Protein AF-A0A2S6HZY8-F1 (afdb_monomer_lite)

Radius of gyration: 17.92 Å; chains: 1; bounding box: 44×42×50 Å

Structure (mmCIF, N/CA/C/O backbone):
data_AF-A0A2S6HZY8-F1
#
_entry.id   AF-A0A2S6HZY8-F1
#
loop_
_atom_site.group_PDB
_atom_site.id
_atom_site.type_symbol
_atom_site.label_atom_id
_atom_site.label_alt_id
_atom_site.label_comp_id
_atom_site.label_asym_id
_atom_site.label_entity_id
_atom_site.label_seq_id
_atom_site.pdbx_PDB_ins_code
_atom_site.Cartn_x
_atom_site.Cartn_y
_atom_site.Cartn_z
_atom_site.occupancy
_atom_site.B_iso_or_equiv
_atom_site.auth_seq_id
_atom_site.auth_comp_id
_atom_site.auth_asym_id
_atom_site.auth_atom_id
_atom_site.pdbx_PDB_model_num
ATOM 1 N N . MET A 1 1 ? 9.139 -12.933 -11.886 1.00 54.78 1 MET A N 1
ATOM 2 C CA . MET A 1 1 ? 9.241 -11.495 -12.191 1.00 54.78 1 MET A CA 1
ATOM 3 C C . MET A 1 1 ? 9.868 -10.884 -10.966 1.00 54.78 1 MET A C 1
ATOM 5 O O . MET A 1 1 ? 9.209 -10.846 -9.936 1.00 54.78 1 MET A O 1
ATOM 9 N N . ASP A 1 2 ? 11.147 -10.552 -11.047 1.00 66.44 2 ASP A N 1
ATOM 10 C CA . ASP A 1 2 ? 11.894 -10.037 -9.907 1.00 66.44 2 ASP A CA 1
ATOM 11 C C . ASP A 1 2 ? 11.702 -8.525 -9.829 1.00 66.44 2 ASP A C 1
ATOM 13 O O . ASP A 1 2 ? 11.875 -7.813 -10.821 1.00 66.44 2 ASP A O 1
ATOM 17 N N . ILE A 1 3 ? 11.276 -8.049 -8.661 1.00 70.75 3 ILE A N 1
ATOM 18 C CA . ILE A 1 3 ? 11.280 -6.621 -8.348 1.00 70.75 3 ILE A CA 1
ATOM 19 C C . ILE A 1 3 ? 12.742 -6.180 -8.358 1.00 70.75 3 ILE A C 1
ATOM 21 O O . ILE A 1 3 ? 13.597 -6.872 -7.801 1.00 70.75 3 ILE A O 1
ATOM 25 N N . ASP A 1 4 ? 13.043 -5.053 -9.004 1.00 81.69 4 ASP A N 1
ATOM 26 C CA . ASP A 1 4 ? 14.415 -4.563 -9.020 1.00 81.69 4 ASP A CA 1
ATOM 27 C C . ASP A 1 4 ? 14.916 -4.308 -7.576 1.00 81.69 4 ASP A C 1
ATOM 29 O O . ASP A 1 4 ? 14.124 -3.961 -6.691 1.00 81.69 4 ASP A O 1
ATOM 33 N N . PRO A 1 5 ? 16.221 -4.471 -7.298 1.00 82.44 5 PRO A N 1
ATOM 34 C CA . PRO A 1 5 ? 16.740 -4.394 -5.931 1.00 82.44 5 PRO A CA 1
ATOM 35 C C . PRO A 1 5 ? 16.482 -3.056 -5.225 1.00 82.44 5 PRO A C 1
ATOM 37 O O . PRO A 1 5 ? 16.392 -3.013 -3.996 1.00 82.44 5 PRO A O 1
ATOM 40 N N . ASN A 1 6 ? 16.360 -1.961 -5.981 1.00 84.00 6 ASN A N 1
ATOM 41 C CA . ASN A 1 6 ? 16.119 -0.633 -5.428 1.00 84.00 6 ASN A CA 1
ATOM 42 C C . ASN A 1 6 ? 14.657 -0.491 -4.979 1.00 84.00 6 ASN A C 1
ATOM 44 O O . ASN A 1 6 ? 14.385 -0.093 -3.847 1.00 84.00 6 ASN A O 1
ATOM 48 N N . SER A 1 7 ? 13.717 -0.920 -5.820 1.00 81.69 7 SER A N 1
ATOM 49 C CA . SER A 1 7 ? 12.289 -0.992 -5.506 1.00 81.69 7 SER A CA 1
ATOM 50 C C . SER A 1 7 ? 12.006 -1.934 -4.339 1.00 81.69 7 SER A C 1
ATOM 52 O O . SER A 1 7 ? 11.192 -1.610 -3.474 1.00 81.69 7 SER A O 1
ATOM 54 N N . LEU A 1 8 ? 12.714 -3.066 -4.267 1.00 85.25 8 LEU A N 1
ATOM 55 C CA . LEU A 1 8 ? 12.620 -3.988 -3.137 1.00 85.25 8 LEU A CA 1
ATOM 56 C C . LEU A 1 8 ? 13.118 -3.333 -1.841 1.00 85.25 8 LEU A C 1
ATOM 58 O O . LEU A 1 8 ? 12.446 -3.417 -0.817 1.00 85.25 8 LEU A O 1
ATOM 62 N N . SER A 1 9 ? 14.254 -2.632 -1.888 1.00 87.69 9 SER A N 1
ATOM 63 C CA . SER A 1 9 ? 14.808 -1.928 -0.723 1.00 87.69 9 SER A CA 1
ATOM 64 C C . SER A 1 9 ? 13.889 -0.799 -0.243 1.00 87.69 9 SER A C 1
ATOM 66 O O . SER A 1 9 ? 13.652 -0.660 0.957 1.00 87.69 9 SER A O 1
ATOM 68 N N . HIS A 1 10 ? 13.321 -0.023 -1.174 1.00 86.81 10 HIS A N 1
ATOM 69 C CA . HIS A 1 10 ? 12.331 1.016 -0.870 1.00 86.81 10 HIS A CA 1
ATOM 70 C C . HIS A 1 10 ? 11.081 0.424 -0.220 1.00 86.81 10 HIS A C 1
ATOM 72 O O . HIS A 1 10 ? 10.579 0.976 0.763 1.00 86.81 10 HIS A O 1
ATOM 78 N N . TYR A 1 11 ? 10.595 -0.702 -0.752 1.00 88.25 11 TYR A N 1
ATOM 79 C CA . TYR A 1 11 ? 9.465 -1.424 -0.187 1.00 88.25 11 TYR A CA 1
ATOM 80 C C . TYR A 1 11 ? 9.754 -1.909 1.235 1.00 88.25 11 TYR A C 1
ATOM 82 O O . TYR A 1 11 ? 8.995 -1.576 2.142 1.00 88.25 11 TYR A O 1
ATOM 90 N N . GLU A 1 12 ? 10.851 -2.638 1.448 1.00 90.25 12 GLU A N 1
ATOM 91 C CA . GLU A 1 12 ? 11.204 -3.205 2.754 1.00 90.25 12 GLU A CA 1
ATOM 92 C C . GLU A 1 12 ? 11.386 -2.117 3.818 1.00 90.25 12 GLU A C 1
ATOM 94 O O . GLU A 1 12 ? 10.855 -2.235 4.924 1.00 90.25 12 GLU A O 1
ATOM 99 N N . PHE A 1 13 ? 12.057 -1.014 3.475 1.00 91.31 13 PHE A N 1
ATOM 100 C CA . PHE A 1 13 ? 12.247 0.111 4.389 1.00 91.31 13 PHE A CA 1
ATOM 101 C C . PHE A 1 13 ? 10.910 0.704 4.861 1.00 91.31 13 PHE A C 1
ATOM 103 O O . PHE A 1 13 ? 10.655 0.815 6.064 1.00 91.31 13 PHE A O 1
ATOM 110 N N . HIS A 1 14 ? 10.017 1.045 3.926 1.00 90.38 14 HIS A N 1
ATOM 111 C CA . HIS A 1 14 ? 8.722 1.631 4.276 1.00 90.38 14 HIS A CA 1
ATOM 112 C C . HIS A 1 14 ? 7.790 0.620 4.939 1.00 90.38 14 HIS A C 1
ATOM 114 O O . HIS A 1 14 ? 7.047 0.979 5.852 1.00 90.38 14 HIS A O 1
ATOM 120 N N . ARG A 1 15 ? 7.853 -0.651 4.533 1.00 90.81 15 ARG A N 1
ATOM 121 C CA . ARG A 1 15 ? 7.118 -1.738 5.174 1.00 90.81 15 ARG A CA 1
ATOM 122 C C . ARG A 1 15 ? 7.480 -1.847 6.648 1.00 90.81 15 ARG A C 1
ATOM 124 O O . ARG A 1 15 ? 6.577 -1.946 7.471 1.00 90.81 15 ARG A O 1
ATOM 131 N N . GLN A 1 16 ? 8.764 -1.796 6.997 1.00 91.12 16 GLN A N 1
ATOM 132 C CA . GLN A 1 16 ? 9.195 -1.861 8.396 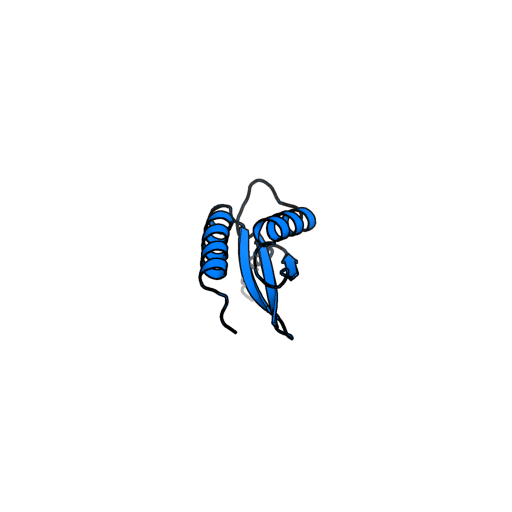1.00 91.12 16 GLN A CA 1
AT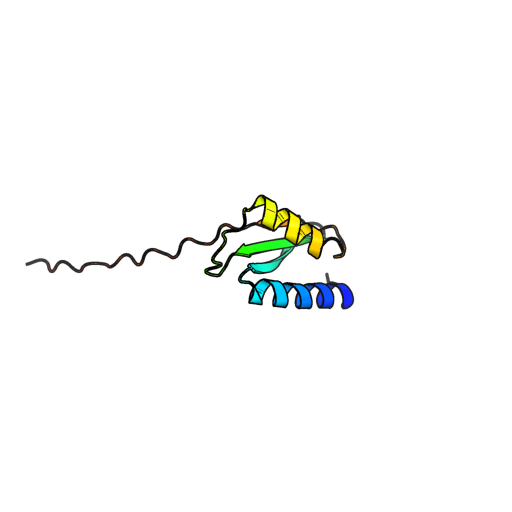OM 133 C C . GLN 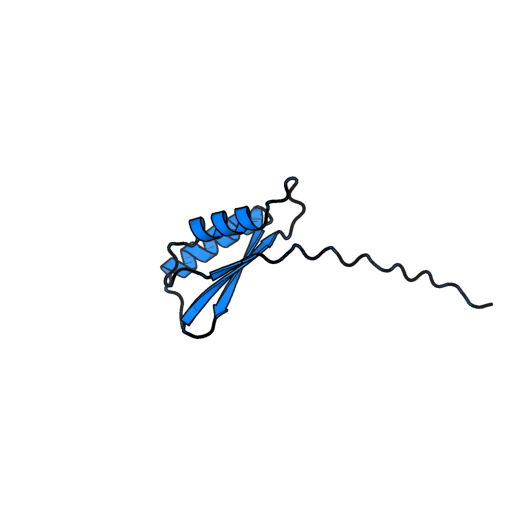A 1 16 ? 8.725 -0.648 9.211 1.00 91.12 16 GLN A C 1
ATOM 135 O O . GLN A 1 16 ? 8.231 -0.822 10.325 1.00 91.12 16 GLN A O 1
ATOM 140 N N . LEU A 1 17 ? 8.803 0.564 8.650 1.00 90.44 17 LEU A N 1
ATOM 141 C CA . LEU A 1 17 ? 8.308 1.784 9.305 1.00 90.44 17 LEU A CA 1
ATOM 142 C C . LEU A 1 17 ? 6.794 1.746 9.563 1.00 90.44 17 LEU A C 1
ATOM 144 O O . LEU A 1 17 ? 6.326 2.090 10.653 1.00 90.44 17 LEU A O 1
ATOM 148 N N . LEU A 1 18 ? 6.021 1.308 8.568 1.00 89.19 18 LEU A N 1
ATOM 149 C CA . LEU A 1 18 ? 4.572 1.166 8.686 1.00 89.19 18 LEU A CA 1
ATOM 150 C C . LEU A 1 18 ? 4.207 0.052 9.672 1.00 89.19 18 LEU A C 1
ATOM 152 O O . LEU A 1 18 ? 3.325 0.249 10.510 1.00 89.19 18 LEU A O 1
ATOM 156 N N . LEU A 1 19 ? 4.938 -1.066 9.646 1.00 88.81 19 LEU A N 1
ATOM 157 C CA . LEU A 1 19 ? 4.725 -2.188 10.555 1.00 88.81 19 LEU A CA 1
ATOM 158 C C . LEU A 1 19 ? 4.964 -1.785 12.013 1.00 88.81 19 LEU A C 1
ATOM 160 O O . LEU A 1 19 ? 4.142 -2.101 12.873 1.00 88.81 19 LEU A O 1
ATOM 164 N N . ALA A 1 20 ? 6.032 -1.027 12.284 1.00 86.62 20 ALA A N 1
ATOM 165 C CA . ALA A 1 20 ? 6.302 -0.450 13.603 1.00 86.62 20 ALA A CA 1
ATOM 166 C C . ALA A 1 20 ? 5.184 0.501 14.069 1.00 86.62 20 ALA A C 1
ATOM 168 O O . ALA A 1 20 ? 4.932 0.628 15.265 1.00 86.62 20 ALA A O 1
ATOM 169 N N . SER A 1 21 ? 4.474 1.114 13.121 1.00 84.75 21 SER A N 1
ATOM 170 C CA . SER A 1 21 ? 3.312 1.973 13.367 1.00 84.75 21 SER A CA 1
ATOM 171 C C . SER A 1 21 ? 1.985 1.197 13.421 1.00 84.75 21 SER A C 1
ATOM 173 O O . SER A 1 21 ? 0.925 1.804 13.514 1.00 84.75 21 SER A O 1
ATOM 175 N N . GLY A 1 22 ? 1.996 -0.140 13.350 1.00 86.38 22 GLY A N 1
ATOM 176 C CA . GLY A 1 22 ? 0.787 -0.972 13.405 1.00 86.38 22 GLY A CA 1
ATOM 177 C C . GLY A 1 22 ? 0.026 -1.107 12.080 1.00 86.38 22 GLY A C 1
ATOM 178 O O . GLY A 1 22 ? -1.127 -1.552 12.087 1.00 86.38 22 GLY A O 1
ATOM 179 N N . ILE A 1 23 ? 0.655 -0.750 10.958 1.00 88.44 23 ILE A N 1
ATOM 180 C CA . ILE A 1 23 ? 0.128 -0.897 9.599 1.00 88.44 23 ILE A CA 1
ATOM 181 C C . ILE A 1 23 ? 0.966 -1.949 8.867 1.00 88.44 23 ILE A C 1
ATOM 183 O O . ILE A 1 23 ? 2.131 -1.737 8.550 1.00 88.44 23 ILE A O 1
ATOM 187 N N . GLN A 1 24 ? 0.368 -3.093 8.574 1.00 90.06 24 GLN A N 1
ATOM 188 C CA . GLN A 1 24 ? 0.969 -4.121 7.741 1.00 90.06 24 GLN A CA 1
ATOM 189 C C . GLN A 1 24 ? 0.759 -3.782 6.267 1.00 90.06 24 GLN A C 1
ATOM 191 O O . GLN A 1 24 ? -0.348 -3.431 5.856 1.00 90.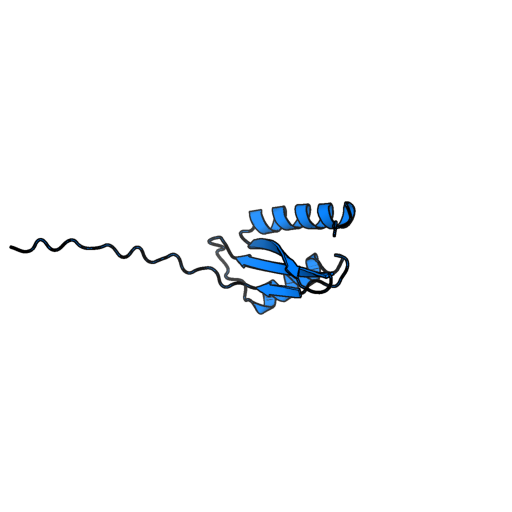06 24 GLN A O 1
ATOM 196 N N . VAL A 1 25 ? 1.824 -3.912 5.480 1.00 89.75 25 VAL A N 1
ATOM 197 C CA . VAL A 1 25 ? 1.777 -3.823 4.022 1.00 89.75 25 VAL A CA 1
ATOM 198 C C . VAL A 1 25 ? 2.431 -5.067 3.445 1.00 89.75 25 VAL A C 1
ATOM 200 O O . VAL A 1 25 ? 3.559 -5.396 3.819 1.00 89.75 25 VAL A O 1
ATOM 203 N N . ASP A 1 26 ? 1.730 -5.735 2.538 1.00 88.56 26 ASP A N 1
ATOM 204 C CA . ASP A 1 26 ? 2.229 -6.903 1.824 1.00 88.56 26 ASP A CA 1
ATOM 205 C C . ASP A 1 26 ? 2.082 -6.701 0.315 1.00 88.56 26 ASP A C 1
ATOM 207 O O . ASP A 1 26 ? 1.062 -6.205 -0.166 1.00 88.56 26 ASP A O 1
ATOM 211 N N . ILE A 1 27 ? 3.106 -7.093 -0.440 1.00 85.62 27 ILE A N 1
ATOM 212 C CA . ILE A 1 27 ? 3.025 -7.165 -1.899 1.00 85.62 27 ILE A CA 1
ATOM 213 C C . ILE A 1 27 ? 2.225 -8.403 -2.301 1.00 85.62 27 ILE A C 1
ATOM 215 O O . ILE A 1 27 ? 2.547 -9.525 -1.912 1.00 85.62 27 ILE A O 1
ATOM 219 N N . GLU A 1 28 ? 1.225 -8.196 -3.151 1.00 80.06 28 GLU A N 1
ATOM 220 C CA . GLU A 1 28 ? 0.490 -9.249 -3.842 1.00 8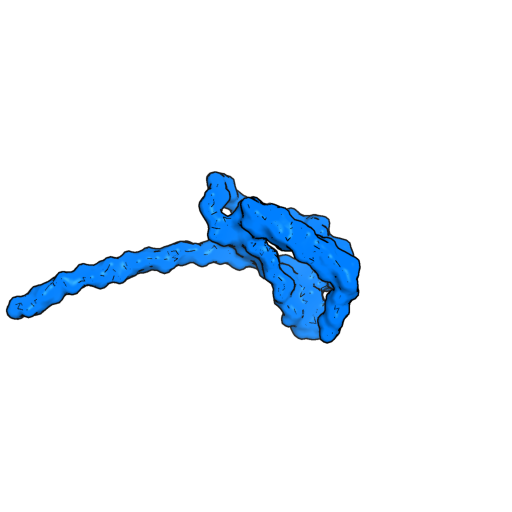0.06 28 GLU A CA 1
ATOM 221 C C . GLU A 1 28 ? 0.781 -9.152 -5.342 1.00 80.06 28 GLU A C 1
ATOM 223 O O . GLU A 1 28 ? 0.492 -8.146 -5.984 1.00 80.06 28 GLU A O 1
ATOM 228 N N . TYR A 1 29 ? 1.355 -10.197 -5.934 1.00 71.69 29 TYR A N 1
ATOM 229 C CA . TYR A 1 29 ? 1.565 -10.231 -7.381 1.00 71.69 29 TYR A CA 1
ATOM 230 C C . TYR A 1 29 ? 0.234 -10.503 -8.085 1.00 71.69 29 TYR A C 1
ATOM 232 O O . TYR A 1 29 ? -0.354 -11.573 -7.920 1.00 71.69 29 TYR A O 1
ATOM 240 N N . GLN A 1 30 ? -0.247 -9.538 -8.869 1.00 65.12 30 GLN A N 1
ATOM 241 C CA . GLN A 1 30 ? -1.475 -9.681 -9.645 1.00 65.12 30 GLN A CA 1
ATOM 242 C C . GLN A 1 30 ? -1.195 -10.214 -11.054 1.00 65.12 30 GLN A C 1
ATOM 244 O O . GLN A 1 30 ? -0.083 -10.141 -11.589 1.00 65.12 30 GLN A O 1
ATOM 249 N N . VAL A 1 31 ? -2.251 -10.742 -11.677 1.00 60.00 31 VAL A N 1
ATOM 250 C CA . VAL A 1 31 ? -2.236 -11.181 -13.077 1.00 60.00 31 VAL A CA 1
ATOM 251 C C . VAL A 1 31 ? -1.827 -10.006 -13.980 1.00 60.00 31 VAL A C 1
ATOM 253 O O . VAL A 1 31 ? -2.169 -8.857 -13.705 1.00 60.00 31 VAL A O 1
ATOM 256 N N . ALA A 1 32 ? -1.100 -10.295 -15.064 1.00 60.81 32 ALA A N 1
ATOM 257 C CA . ALA A 1 32 ? -0.591 -9.308 -16.025 1.00 60.81 32 ALA A CA 1
ATOM 258 C C . ALA A 1 32 ? 0.478 -8.337 -15.479 1.00 60.81 32 ALA A C 1
ATOM 260 O O . ALA A 1 32 ? 0.510 -7.172 -15.871 1.00 60.81 32 ALA A O 1
ATOM 261 N N . TYR A 1 33 ? 1.386 -8.833 -14.628 1.00 58.00 33 TYR A N 1
ATOM 262 C CA . TYR A 1 33 ? 2.600 -8.111 -14.215 1.00 58.00 33 TYR A CA 1
ATOM 263 C C . TYR A 1 33 ? 2.353 -6.842 -13.387 1.00 58.00 33 TYR A C 1
ATOM 265 O O . TYR A 1 33 ? 3.181 -5.932 -13.359 1.00 58.00 33 TYR A O 1
ATOM 273 N N . ARG A 1 34 ? 1.211 -6.771 -12.700 1.00 67.81 34 ARG A N 1
ATOM 274 C CA . ARG A 1 34 ? 0.892 -5.661 -11.800 1.00 67.81 34 ARG A CA 1
ATOM 275 C C . ARG A 1 34 ? 1.283 -6.016 -10.374 1.00 67.81 34 ARG A C 1
ATOM 277 O O . ARG A 1 34 ? 1.019 -7.122 -9.902 1.00 67.81 34 ARG A O 1
ATOM 284 N N . ILE A 1 35 ? 1.891 -5.059 -9.687 1.00 75.56 35 ILE A N 1
ATOM 285 C CA . ILE A 1 35 ? 2.144 -5.152 -8.252 1.00 75.56 35 ILE A CA 1
ATOM 286 C C . ILE A 1 35 ? 0.873 -4.675 -7.545 1.00 75.56 35 ILE A C 1
ATOM 288 O O . ILE A 1 35 ? 0.417 -3.554 -7.749 1.00 75.56 35 ILE A O 1
ATOM 292 N N . GLY A 1 36 ? 0.260 -5.539 -6.750 1.00 83.38 36 GLY A N 1
ATOM 293 C CA . GLY A 1 36 ? -0.769 -5.178 -5.786 1.00 83.38 36 GLY A CA 1
ATOM 294 C C . GLY A 1 36 ? -0.130 -4.907 -4.429 1.00 83.38 36 GLY A C 1
ATOM 295 O O . GLY A 1 36 ? 0.870 -5.526 -4.068 1.00 83.38 36 GLY A O 1
ATOM 296 N N . LEU A 1 37 ? -0.707 -3.982 -3.671 1.00 87.00 37 LEU A N 1
ATOM 297 C CA . LEU A 1 37 ? -0.345 -3.748 -2.281 1.00 87.00 37 LEU A CA 1
ATOM 298 C C . LEU A 1 37 ? -1.556 -4.000 -1.411 1.00 87.00 37 LEU A C 1
ATOM 300 O O . LEU A 1 37 ? -2.589 -3.348 -1.551 1.00 87.00 37 LEU A O 1
ATOM 304 N N . ARG A 1 38 ? -1.403 -4.916 -0.472 1.00 88.81 38 ARG A N 1
ATOM 305 C CA . ARG A 1 38 ? -2.385 -5.187 0.556 1.00 88.81 38 ARG A CA 1
ATOM 306 C C . ARG A 1 38 ? -2.001 -4.423 1.807 1.00 88.81 38 ARG A C 1
ATOM 308 O O . ARG A 1 38 ? -0.921 -4.630 2.346 1.00 88.81 38 ARG A O 1
ATOM 315 N N . VAL A 1 39 ? -2.884 -3.549 2.273 1.00 88.88 39 VAL A N 1
ATOM 316 C CA . VAL A 1 39 ? -2.650 -2.700 3.447 1.00 88.88 39 VAL A CA 1
ATOM 317 C C . VAL A 1 39 ? -3.649 -3.070 4.528 1.00 88.88 39 VAL A C 1
ATOM 319 O O . VAL A 1 39 ? -4.851 -3.121 4.280 1.00 88.88 39 VAL A O 1
ATOM 322 N N . GLN A 1 40 ? -3.171 -3.329 5.739 1.00 88.19 40 GLN A N 1
ATOM 323 C CA . GLN A 1 40 ? -4.021 -3.693 6.863 1.00 88.19 40 GLN A CA 1
ATOM 324 C C . GLN A 1 40 ? -3.541 -3.034 8.148 1.00 88.19 40 GLN A C 1
ATOM 326 O O . GLN A 1 40 ? -2.370 -3.087 8.500 1.00 88.19 40 GLN A O 1
ATOM 331 N N . GLN A 1 41 ? -4.471 -2.478 8.913 1.00 86.94 41 GLN A N 1
ATOM 332 C CA . GLN A 1 41 ? -4.191 -2.046 10.275 1.00 86.94 41 GLN A CA 1
ATOM 333 C C . GLN A 1 41 ? -4.229 -3.267 11.211 1.00 86.94 41 GLN A C 1
ATOM 335 O O . GLN A 1 41 ? -5.284 -3.877 11.386 1.00 86.94 41 GLN A O 1
ATOM 340 N N . ILE A 1 42 ? -3.090 -3.655 11.793 1.00 82.56 42 ILE A N 1
ATOM 341 C CA . ILE A 1 42 ? -2.937 -4.908 12.567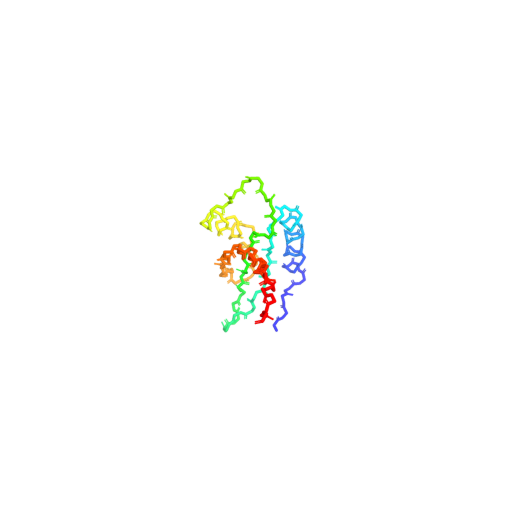 1.00 82.56 42 ILE A CA 1
ATOM 342 C C . ILE A 1 42 ? -2.730 -4.702 14.075 1.00 82.56 42 ILE A C 1
ATOM 344 O O . ILE A 1 42 ? -2.698 -5.669 14.832 1.00 82.56 42 ILE A O 1
ATOM 348 N N . GLY A 1 43 ? -2.657 -3.453 14.537 1.00 69.94 43 GLY A N 1
ATOM 349 C CA . GLY A 1 43 ? -2.466 -3.104 15.948 1.00 69.94 43 GLY A CA 1
ATOM 350 C C . GLY A 1 43 ? -3.639 -2.360 16.590 1.00 69.94 43 GLY A C 1
ATOM 351 O O . GLY A 1 43 ? -4.615 -1.981 15.938 1.00 69.94 43 GLY A O 1
ATOM 352 N N . HIS A 1 44 ? -3.508 -2.106 17.893 1.00 64.06 44 HIS A N 1
ATOM 353 C CA . HIS A 1 44 ? -4.295 -1.098 18.605 1.00 64.06 44 HIS A CA 1
ATOM 354 C C . HIS A 1 44 ? -3.623 0.269 18.428 1.00 64.06 44 HIS A C 1
ATOM 356 O O . HIS A 1 44 ? -3.014 0.790 19.354 1.00 64.06 44 HIS A O 1
ATOM 362 N N . LEU A 1 45 ? -3.691 0.837 17.224 1.00 68.00 45 LEU A N 1
ATOM 363 C CA . LEU A 1 45 ? -3.462 2.277 17.096 1.00 68.00 45 LEU A CA 1
ATOM 364 C C . LEU A 1 45 ? -4.587 2.993 17.850 1.00 68.00 45 LEU A C 1
ATOM 366 O O . LEU A 1 45 ? -5.757 2.629 17.702 1.00 68.00 45 LEU A O 1
ATOM 370 N N . GLU A 1 46 ? -4.234 4.005 18.642 1.00 65.81 46 GLU A N 1
ATOM 371 C CA . GLU A 1 46 ? -5.210 4.851 19.344 1.00 65.81 46 GLU A CA 1
ATOM 372 C C . GLU A 1 46 ? -6.175 5.527 18.361 1.00 65.81 46 GLU A C 1
ATOM 374 O O . GLU A 1 46 ? -7.351 5.724 18.663 1.00 65.81 46 GLU A O 1
ATOM 379 N N . VAL A 1 47 ? -5.691 5.800 17.146 1.00 73.69 47 VAL A N 1
ATOM 380 C CA . VAL A 1 47 ? -6.462 6.370 16.044 1.00 73.69 47 VAL A CA 1
ATOM 381 C C . VAL A 1 47 ? -6.727 5.296 14.990 1.00 73.69 47 VAL A C 1
ATOM 383 O O . VAL A 1 47 ? -5.811 4.680 14.439 1.00 73.69 47 VAL A O 1
ATOM 386 N N . ARG A 1 48 ? -8.005 5.067 14.682 1.00 76.75 48 ARG A N 1
ATOM 387 C CA . ARG A 1 48 ? -8.395 4.286 13.503 1.00 76.75 48 ARG A CA 1
ATOM 388 C C . ARG A 1 48 ? -8.232 5.164 12.276 1.00 76.75 48 ARG A C 1
ATOM 390 O O . ARG A 1 48 ? -8.891 6.194 12.183 1.00 76.75 48 ARG A O 1
ATOM 397 N N . ILE A 1 49 ? -7.372 4.746 11.357 1.00 82.44 49 ILE A N 1
ATOM 398 C CA . ILE A 1 49 ? -7.206 5.436 10.082 1.00 82.44 49 ILE A CA 1
ATOM 399 C C . ILE A 1 49 ? -8.298 4.917 9.147 1.00 82.44 49 ILE A C 1
ATOM 401 O O . ILE A 1 49 ? -8.543 3.708 9.074 1.00 82.44 49 ILE A O 1
ATOM 405 N N . GLY A 1 50 ? -8.996 5.828 8.471 1.00 83.94 50 GLY A N 1
ATOM 406 C CA . GLY A 1 50 ? -10.021 5.455 7.502 1.00 83.94 50 GLY A CA 1
ATOM 407 C C . GLY A 1 50 ? -9.425 4.659 6.331 1.00 83.94 50 GLY A C 1
ATOM 408 O O . GLY A 1 50 ? -8.254 4.843 5.994 1.00 83.94 50 GLY A O 1
ATOM 409 N N . PRO A 1 51 ? -10.203 3.779 5.677 1.00 85.62 51 PRO A N 1
ATOM 410 C CA . PRO A 1 51 ? -9.706 2.999 4.544 1.00 85.62 51 PRO A CA 1
ATOM 411 C C . PRO A 1 51 ? -9.277 3.877 3.358 1.00 85.62 51 PRO A C 1
ATOM 413 O O . PRO A 1 51 ? -8.287 3.563 2.702 1.00 85.62 51 PRO A O 1
ATOM 416 N N . GLU A 1 52 ? -9.964 4.993 3.106 1.00 87.38 52 GLU A N 1
ATOM 417 C CA . GLU A 1 52 ? -9.579 5.958 2.065 1.00 87.38 52 GLU A CA 1
ATOM 418 C C . GLU A 1 52 ? -8.218 6.588 2.374 1.00 87.38 52 GLU A C 1
ATOM 420 O O . GLU A 1 52 ? -7.301 6.527 1.559 1.00 87.38 52 GLU A O 1
ATOM 425 N N . GLU A 1 53 ? -8.036 7.070 3.601 1.00 88.06 53 GLU A N 1
ATOM 426 C CA . GLU A 1 53 ? -6.782 7.676 4.044 1.00 88.06 53 GLU A CA 1
ATOM 427 C C . GLU A 1 53 ? -5.610 6.675 4.031 1.00 88.06 53 GLU A C 1
ATOM 429 O O . GLU A 1 53 ? -4.502 7.016 3.615 1.00 88.06 53 GLU A O 1
ATOM 434 N N . LEU A 1 54 ? -5.834 5.415 4.429 1.00 87.25 54 LEU A N 1
ATOM 435 C CA . LEU A 1 54 ? -4.828 4.352 4.294 1.00 87.25 54 LEU A CA 1
ATOM 436 C C . LEU A 1 54 ? -4.449 4.113 2.830 1.00 87.25 54 LEU A C 1
ATOM 438 O O . LEU A 1 54 ? -3.269 3.919 2.528 1.00 87.25 54 LEU A O 1
ATOM 442 N N . THR A 1 55 ? -5.433 4.144 1.931 1.00 89.56 55 THR A N 1
ATOM 443 C CA . THR A 1 55 ? -5.217 3.966 0.492 1.00 89.56 55 THR A CA 1
ATOM 444 C C . THR A 1 55 ? -4.374 5.103 -0.072 1.00 89.56 55 THR A C 1
ATOM 446 O O . THR A 1 55 ? -3.382 4.847 -0.754 1.00 89.56 55 THR A O 1
ATOM 449 N N . GLU A 1 56 ? -4.714 6.353 0.246 1.00 88.88 56 GLU A N 1
ATOM 450 C CA . GLU A 1 56 ? -3.976 7.537 -0.202 1.00 88.88 56 GLU A CA 1
ATOM 451 C C . GLU A 1 56 ? -2.535 7.534 0.308 1.00 88.88 56 GLU A C 1
ATOM 453 O O . GLU A 1 56 ? -1.598 7.702 -0.476 1.00 88.88 56 GLU A O 1
ATOM 458 N N . ARG A 1 57 ? -2.337 7.272 1.607 1.00 88.06 57 ARG A N 1
ATOM 459 C CA . ARG A 1 57 ? -1.004 7.207 2.224 1.00 88.06 57 ARG A CA 1
ATOM 460 C C . ARG A 1 57 ? -0.149 6.115 1.588 1.00 88.06 57 ARG A C 1
ATOM 462 O O . ARG A 1 57 ? 0.990 6.379 1.207 1.00 88.06 57 ARG A O 1
ATOM 469 N N . ALA A 1 58 ? -0.686 4.904 1.438 1.00 87.31 58 ALA A N 1
ATOM 470 C CA . ALA A 1 58 ? 0.040 3.804 0.810 1.00 87.31 58 ALA A CA 1
ATOM 471 C C . ALA A 1 58 ? 0.354 4.105 -0.662 1.00 87.31 58 ALA A C 1
ATOM 473 O O . ALA A 1 58 ? 1.486 3.911 -1.101 1.00 87.31 58 ALA A O 1
ATOM 474 N N . THR A 1 59 ? -0.600 4.665 -1.406 1.00 87.75 59 THR A N 1
ATOM 475 C CA . THR A 1 59 ? -0.377 5.083 -2.796 1.00 87.75 59 THR A CA 1
ATOM 476 C C . THR A 1 59 ? 0.744 6.118 -2.875 1.00 87.75 59 THR A C 1
ATOM 478 O O . THR A 1 59 ? 1.646 5.978 -3.692 1.00 87.75 59 THR A O 1
ATOM 481 N N . ALA A 1 60 ? 0.756 7.122 -1.994 1.00 87.69 60 ALA A N 1
ATOM 482 C CA . ALA A 1 60 ? 1.792 8.152 -1.972 1.00 87.69 60 ALA A CA 1
ATOM 483 C C . ALA A 1 60 ? 3.189 7.593 -1.649 1.00 87.69 60 ALA A C 1
ATOM 485 O O . ALA A 1 60 ? 4.166 7.991 -2.285 1.00 87.69 60 ALA A O 1
ATOM 486 N N . ILE A 1 61 ? 3.284 6.661 -0.697 1.00 87.31 61 ILE A N 1
ATOM 487 C CA . ILE A 1 61 ? 4.546 6.028 -0.277 1.00 87.31 61 ILE A CA 1
ATOM 488 C C . ILE A 1 61 ? 5.113 5.128 -1.381 1.00 87.31 61 ILE A C 1
ATOM 490 O O . ILE A 1 61 ? 6.320 5.132 -1.646 1.00 87.31 61 ILE A O 1
ATOM 494 N N . PHE A 1 62 ? 4.243 4.367 -2.043 1.00 85.50 62 PHE A N 1
ATOM 495 C CA . PHE A 1 62 ? 4.639 3.330 -2.991 1.00 85.50 62 PHE A CA 1
ATOM 496 C C . PHE A 1 62 ? 4.448 3.716 -4.464 1.00 85.50 62 PHE A C 1
ATOM 498 O O . PHE A 1 62 ? 4.688 2.889 -5.339 1.00 85.50 62 PHE A O 1
ATOM 505 N N . ARG A 1 63 ? 4.103 4.975 -4.774 1.00 82.00 63 ARG A N 1
ATOM 506 C CA . ARG A 1 63 ? 3.970 5.478 -6.160 1.00 82.00 63 ARG A CA 1
ATOM 507 C C . ARG A 1 63 ? 5.224 5.304 -7.018 1.00 82.00 63 ARG A C 1
ATOM 509 O O . ARG A 1 63 ? 5.137 5.347 -8.237 1.00 82.00 63 ARG A O 1
ATOM 516 N N . PHE A 1 64 ? 6.383 5.176 -6.376 1.00 76.81 64 PHE A N 1
ATOM 517 C CA . PHE A 1 64 ? 7.673 5.011 -7.040 1.00 76.81 64 PHE A CA 1
ATOM 518 C C . PHE A 1 64 ? 7.993 3.556 -7.376 1.00 76.81 64 PHE A C 1
ATOM 520 O O . PHE A 1 64 ? 8.963 3.310 -8.088 1.00 76.81 64 PHE A O 1
ATOM 527 N N . LEU A 1 65 ? 7.193 2.602 -6.887 1.00 77.00 65 LEU A N 1
ATOM 528 C CA . LEU A 1 65 ? 7.321 1.227 -7.333 1.00 77.00 65 LEU A CA 1
ATOM 529 C C . LEU A 1 65 ? 6.977 1.158 -8.826 1.00 77.00 65 LEU A C 1
ATOM 531 O O . LEU A 1 65 ? 6.008 1.790 -9.272 1.00 77.00 65 LEU A O 1
ATOM 535 N N . PRO A 1 66 ? 7.739 0.383 -9.610 1.00 66.38 66 PRO A N 1
ATOM 536 C CA . PRO A 1 66 ? 7.403 0.149 -10.998 1.00 66.38 66 PRO A CA 1
ATOM 537 C C . PRO A 1 66 ? 5.982 -0.432 -11.068 1.00 66.38 66 PRO A C 1
ATOM 539 O O . PRO A 1 66 ? 5.598 -1.269 -10.252 1.00 66.38 66 PRO A O 1
ATOM 542 N N . TYR A 1 67 ? 5.202 0.037 -12.045 1.00 66.38 67 TYR A N 1
ATOM 543 C CA . TYR A 1 67 ? 3.847 -0.436 -12.374 1.00 66.38 67 TYR A CA 1
ATOM 544 C C . TYR A 1 67 ? 2.652 0.119 -11.582 1.00 66.38 67 TYR A C 1
ATOM 546 O O . TYR A 1 67 ? 1.574 -0.448 -11.721 1.00 66.38 67 TYR A O 1
ATOM 554 N N . SER A 1 68 ? 2.779 1.248 -10.868 1.00 67.19 68 SER A N 1
ATOM 555 C CA . SER A 1 68 ? 1.661 1.941 -10.186 1.00 67.19 68 SER A CA 1
ATOM 556 C C . SER A 1 68 ? 0.773 0.980 -9.379 1.00 67.19 68 SER A C 1
ATOM 558 O O . SER A 1 68 ? -0.252 0.508 -9.882 1.00 67.19 68 SER A O 1
ATOM 560 N N . PRO A 1 69 ? 1.148 0.670 -8.132 1.00 75.25 69 PRO A N 1
ATOM 561 C CA . PRO A 1 69 ? 0.560 -0.449 -7.425 1.00 75.25 69 PRO A CA 1
ATOM 562 C C . PRO A 1 69 ? -0.941 -0.280 -7.176 1.00 75.25 69 PRO A C 1
ATOM 564 O O . PRO A 1 69 ? -1.413 0.798 -6.817 1.00 75.25 69 PRO A O 1
ATOM 567 N N . VAL A 1 70 ? -1.690 -1.373 -7.318 1.00 84.38 70 VAL A N 1
ATOM 568 C CA . VAL A 1 70 ? -3.108 -1.407 -6.939 1.00 84.38 70 VAL A CA 1
ATOM 569 C C . VAL A 1 70 ? -3.191 -1.605 -5.431 1.00 84.38 70 VAL A C 1
ATOM 571 O O . VAL A 1 70 ? -2.900 -2.691 -4.931 1.00 84.38 70 VAL A O 1
ATOM 574 N N . VAL A 1 71 ? -3.579 -0.563 -4.700 1.00 85.56 71 VAL A N 1
ATOM 575 C CA . VAL A 1 71 ? -3.709 -0.619 -3.241 1.00 85.56 71 VAL A CA 1
ATOM 576 C C . VAL A 1 71 ? -5.077 -1.176 -2.851 1.00 85.56 71 VAL A C 1
ATOM 578 O O . VAL A 1 71 ? -6.112 -0.658 -3.259 1.00 85.56 71 VAL A O 1
ATOM 581 N N . THR A 1 72 ? -5.078 -2.219 -2.028 1.00 86.94 72 THR A N 1
ATOM 582 C CA . THR A 1 72 ? -6.272 -2.829 -1.441 1.00 86.94 72 THR A CA 1
ATOM 583 C C . THR A 1 72 ? -6.173 -2.752 0.075 1.00 86.94 72 THR A C 1
ATOM 585 O O . THR A 1 72 ? -5.277 -3.344 0.680 1.00 86.94 72 THR A O 1
ATOM 588 N N . VAL A 1 73 ? -7.103 -2.036 0.707 1.00 86.38 73 VAL A N 1
ATOM 589 C CA . VAL A 1 73 ? -7.177 -1.964 2.169 1.00 86.38 73 VAL A CA 1
ATOM 590 C C . VAL A 1 73 ? -8.044 -3.096 2.691 1.00 86.38 73 VAL A C 1
ATOM 592 O O . VAL A 1 73 ? -9.218 -3.221 2.344 1.00 86.38 73 VAL A O 1
ATOM 595 N N . VAL A 1 74 ? -7.465 -3.921 3.555 1.00 85.00 74 VAL A N 1
ATOM 596 C CA . VAL A 1 74 ? -8.175 -5.011 4.213 1.00 85.00 74 VAL A CA 1
ATOM 597 C C . VAL A 1 74 ? -8.668 -4.519 5.568 1.00 85.00 74 VAL A C 1
ATOM 599 O O . VAL A 1 74 ? -7.867 -3.999 6.353 1.00 85.00 74 VAL A O 1
ATOM 602 N N . PRO A 1 75 ? -9.965 -4.696 5.885 1.00 70.56 75 PRO A N 1
ATOM 603 C CA . PRO A 1 75 ? -10.480 -4.382 7.206 1.00 70.56 75 PRO A CA 1
ATOM 604 C C . PRO A 1 75 ? -9.648 -5.090 8.275 1.00 70.56 75 PRO A C 1
ATOM 606 O O . PRO A 1 75 ? -9.258 -6.252 8.115 1.00 70.56 75 PRO A O 1
ATOM 609 N N . GLN A 1 76 ? -9.377 -4.409 9.388 1.00 66.38 76 GLN A N 1
ATOM 610 C CA . GLN A 1 76 ? -8.807 -5.077 10.552 1.00 66.38 76 GLN A CA 1
ATOM 611 C C . GLN A 1 76 ? -9.729 -6.249 10.899 1.00 66.38 76 GLN A C 1
ATOM 613 O O . GLN A 1 76 ? -10.925 -6.048 11.127 1.00 66.38 76 GLN A O 1
ATOM 618 N N . ALA A 1 77 ? -9.198 -7.476 10.889 1.00 56.34 77 ALA A N 1
ATOM 619 C CA . ALA A 1 77 ? -9.978 -8.629 11.300 1.00 56.34 77 ALA A CA 1
ATOM 620 C C . ALA A 1 77 ? -10.429 -8.360 12.737 1.00 56.34 77 ALA A C 1
ATOM 622 O O . ALA A 1 77 ? -9.600 -8.268 13.648 1.00 56.34 77 ALA A O 1
ATOM 623 N N . ALA A 1 78 ? -11.735 -8.168 12.940 1.00 48.41 78 ALA A N 1
ATOM 624 C CA . ALA A 1 78 ? -12.292 -8.134 14.278 1.00 48.41 78 ALA A CA 1
ATOM 625 C C . ALA A 1 78 ? -11.805 -9.413 14.959 1.00 48.41 78 ALA A C 1
ATOM 627 O O . ALA A 1 78 ? -12.044 -10.502 14.430 1.00 48.41 78 ALA A O 1
ATOM 628 N N . ARG A 1 79 ? -11.058 -9.282 16.068 1.00 48.00 79 ARG A N 1
ATOM 629 C CA . ARG A 1 79 ? -10.590 -10.438 16.845 1.00 48.00 79 ARG A CA 1
ATOM 630 C C . ARG A 1 79 ? -11.737 -11.447 16.917 1.00 48.00 79 ARG A C 1
ATOM 632 O O . ARG A 1 79 ? -12.849 -11.017 17.251 1.00 48.00 79 ARG A O 1
ATOM 639 N N . PRO A 1 80 ? -11.515 -12.743 16.631 1.00 41.84 80 PRO A N 1
ATOM 640 C CA . PRO A 1 80 ? -12.547 -13.730 16.883 1.00 41.84 80 PRO A CA 1
ATOM 641 C C . PRO A 1 80 ? -12.939 -13.564 18.350 1.00 41.84 80 PRO A C 1
ATOM 643 O O . PRO A 1 80 ? -12.107 -13.733 19.244 1.00 41.84 80 PRO A O 1
ATOM 646 N N . LYS A 1 81 ? -14.184 -13.136 18.608 1.00 43.06 81 LYS A N 1
ATOM 647 C CA . LYS A 1 81 ? -14.758 -13.203 19.950 1.00 43.06 81 LYS A CA 1
ATOM 648 C C . LYS A 1 81 ? -14.602 -14.661 20.335 1.00 43.06 81 LYS A C 1
ATOM 650 O O . LYS A 1 81 ? -15.263 -15.504 19.734 1.00 43.06 81 LYS A O 1
ATOM 655 N N . SER A 1 82 ? -13.686 -14.947 21.258 1.00 44.62 82 SER A N 1
ATOM 656 C CA . SER A 1 82 ? -13.558 -16.263 21.863 1.00 44.62 82 SER A CA 1
ATOM 657 C C . SER A 1 82 ? -14.960 -16.649 22.318 1.00 44.62 82 SER A C 1
ATOM 659 O O . SER A 1 82 ? -15.500 -16.065 23.261 1.00 44.62 82 SER A O 1
ATOM 661 N N . ARG A 1 83 ? -15.615 -17.535 21.556 1.00 45.47 83 ARG A N 1
ATOM 662 C CA . ARG A 1 83 ? -16.857 -18.170 21.969 1.00 45.47 83 ARG A CA 1
ATOM 663 C C . ARG A 1 83 ? -16.434 -19.031 23.139 1.00 45.47 83 ARG A C 1
ATOM 665 O O . ARG A 1 83 ? -15.952 -20.143 22.963 1.00 45.47 83 ARG A O 1
ATOM 672 N N . ARG A 1 84 ? -16.531 -18.447 24.330 1.00 46.84 84 ARG A N 1
ATOM 673 C CA . ARG A 1 84 ? -16.429 -19.144 25.599 1.00 46.84 84 ARG A CA 1
ATOM 674 C C . ARG A 1 84 ? -17.549 -20.179 25.554 1.00 46.84 84 ARG A C 1
ATOM 676 O O . ARG A 1 84 ? -18.710 -19.846 25.765 1.00 46.84 84 ARG A O 1
ATOM 683 N N . PHE A 1 85 ? -17.217 -21.397 25.135 1.00 53.06 85 PHE A N 1
ATOM 684 C CA . PHE A 1 85 ? -18.103 -22.538 25.262 1.00 53.06 85 PHE A CA 1
ATOM 685 C C . PHE A 1 85 ? -18.267 -22.757 26.763 1.00 53.06 85 PHE A C 1
ATOM 687 O O . PHE A 1 85 ? -17.414 -23.356 27.416 1.00 53.06 85 PHE A O 1
ATOM 694 N N . SER A 1 86 ? -19.320 -22.176 27.330 1.00 49.25 86 SER A N 1
ATOM 695 C CA . SER A 1 86 ? -19.807 -22.566 28.642 1.00 49.25 86 SER A CA 1
ATOM 696 C C . SER A 1 86 ? -20.292 -24.002 28.497 1.00 49.25 86 SER A C 1
ATOM 698 O O . SER A 1 86 ? -21.362 -24.243 27.942 1.00 49.25 86 SER A O 1
ATOM 700 N N . TYR A 1 87 ? -19.469 -24.956 28.925 1.00 49.06 87 TYR A N 1
ATOM 701 C CA . TYR A 1 87 ? -19.913 -26.322 29.156 1.00 49.06 87 TYR A CA 1
ATOM 702 C C . TYR A 1 87 ? -21.025 -26.263 30.206 1.00 49.06 87 TYR A C 1
ATOM 704 O O . TYR A 1 87 ? -20.767 -25.975 31.373 1.00 49.06 87 TYR A O 1
ATOM 712 N N . VAL A 1 88 ? -22.264 -26.480 29.775 1.00 58.88 88 VAL A N 1
ATOM 713 C CA . VAL A 1 88 ? -23.370 -26.796 30.677 1.00 58.88 88 VAL A CA 1
ATOM 714 C C . VAL A 1 88 ? -23.331 -28.315 30.849 1.00 58.88 88 VAL A C 1
ATOM 716 O O . VAL A 1 88 ? -23.508 -29.019 29.852 1.00 58.88 88 VAL A O 1
ATOM 719 N N . PRO A 1 89 ? -23.030 -28.848 32.044 1.00 55.44 89 PRO A N 1
ATOM 720 C CA . PRO A 1 89 ? -23.118 -30.283 32.265 1.00 55.44 89 PRO A CA 1
ATOM 721 C C . PRO A 1 89 ? -24.592 -30.698 32.164 1.00 55.44 89 PRO A C 1
ATOM 723 O O . PRO A 1 89 ? -25.435 -30.147 32.873 1.00 55.44 89 PRO A O 1
ATOM 726 N N . LEU A 1 90 ? -24.906 -31.637 31.265 1.00 59.62 90 LEU A N 1
ATOM 727 C CA . LEU A 1 90 ? -26.184 -32.347 31.310 1.00 59.62 90 LEU A CA 1
ATOM 728 C C . LEU A 1 90 ? -26.188 -33.213 32.576 1.00 59.62 90 LEU A C 1
ATOM 730 O O . LEU A 1 90 ? -25.303 -34.055 32.740 1.00 59.62 90 LEU A O 1
ATOM 734 N N . GLN A 1 91 ? -27.151 -32.952 33.459 1.00 58.75 91 GLN A N 1
ATOM 735 C CA . GLN A 1 91 ? -27.564 -33.872 34.520 1.00 58.75 91 GLN A CA 1
ATOM 736 C C . GLN A 1 91 ? -28.534 -34.912 33.967 1.00 58.75 91 GLN A C 1
ATOM 738 O O . GLN A 1 91 ? -29.283 -34.564 33.023 1.00 58.75 91 GLN A O 1
#

Foldseek 3Di:
DDFPPVLVVLCVVVQVVCVVVQKHWDWDQDPPRATAIEIERADPDVDDDDQVRSQVVVQVSNVPGPHRYHYDYDYHPPPPPPPPPPPDDDD

pLDDT: mean 75.9, std 14.44, range [41.84, 91.31]

Sequence (91 aa):
MDIDPNSLSHYEFHRQLLLASGIQVDIEYQVAYRIGLRVQQIGHLEVRIGPEELTERATAIFRFLPYSPVVTVVPQAARPKSRRFSYVPLQ

Secondary structure (DSSP, 8-state):
-PPPHHHHHHHHHHHHHHHHTTEEEEEEEETTTEEEEEEEE-S--SSPPPHHHHHHHHHHHHTTSTT--EEEEEPP---------------

Organism: NCBI:txid1514080